Protein AF-A0A454TW84-F1 (afdb_monomer_lite)

Organism: NCBI:txid1310165

Foldseek 3Di:
DDDPDPDDDDDPDCLVVVLVQLVVVCVVPVPDDLVVSVVVCVVVVNPDDSVSSNVSCVVVVSDDDDDDPDPDPVVVVVVVVVVVVVVVVVVVVPPPPDD

Sequence (99 aa):
MSRSVYGYRFVARDALALLARIKAIAATRVHYGYRRVHVMLQRDGWKDHHKRVYRLYRAEGLSLRQKRPKRNKSARLAVMSENIRYGALSMSAGEQLAN

Structure (mmCIF, N/CA/C/O backbone):
data_AF-A0A454TW84-F1
#
_entry.id   AF-A0A454TW84-F1
#
loop_
_atom_site.group_PDB
_atom_site.id
_atom_site.type_symbol
_atom_site.label_atom_id
_atom_site.label_alt_id
_atom_site.label_comp_id
_atom_site.label_asym_id
_atom_site.label_entity_id
_atom_site.label_seq_id
_atom_site.pdbx_PDB_ins_code
_atom_site.Cartn_x
_atom_site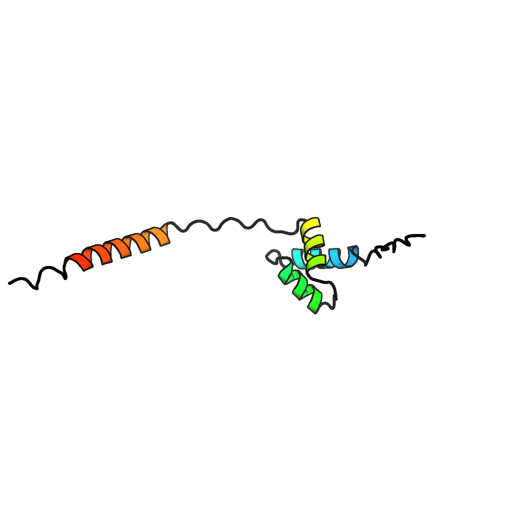.Cartn_y
_atom_site.Cartn_z
_atom_site.occupancy
_atom_site.B_iso_or_equiv
_atom_site.auth_seq_id
_atom_site.auth_comp_id
_atom_site.auth_asym_id
_atom_site.auth_atom_id
_atom_site.pdbx_PDB_model_num
ATOM 1 N N . MET A 1 1 ? 45.181 -7.779 -13.706 1.00 50.06 1 MET A N 1
ATOM 2 C CA . MET A 1 1 ? 43.858 -8.408 -13.931 1.00 50.06 1 MET A CA 1
ATOM 3 C C . MET A 1 1 ? 42.757 -7.369 -13.720 1.00 50.06 1 MET A C 1
ATOM 5 O O . MET A 1 1 ? 42.718 -6.777 -12.650 1.00 50.06 1 MET A O 1
ATOM 9 N N . SER A 1 2 ? 41.900 -7.104 -14.712 1.00 59.34 2 SER A N 1
ATOM 10 C CA . SER A 1 2 ? 40.796 -6.131 -14.593 1.00 59.34 2 SER A CA 1
ATOM 11 C C . SER A 1 2 ? 39.529 -6.806 -14.054 1.00 59.34 2 SER A C 1
ATOM 13 O O . SER A 1 2 ? 39.011 -7.742 -14.661 1.00 59.34 2 SER A O 1
ATOM 15 N N . ARG A 1 3 ? 39.034 -6.340 -12.901 1.00 62.44 3 ARG A N 1
ATOM 16 C CA . ARG A 1 3 ? 37.761 -6.756 -12.297 1.00 62.44 3 ARG A CA 1
ATOM 17 C C . ARG A 1 3 ? 36.640 -5.955 -12.955 1.00 62.44 3 ARG A C 1
ATOM 19 O O . ARG A 1 3 ? 36.332 -4.851 -12.518 1.00 62.44 3 ARG A O 1
ATOM 26 N N . SER A 1 4 ? 36.019 -6.505 -13.994 1.00 65.25 4 SER A N 1
ATOM 27 C CA . SER A 1 4 ? 34.778 -5.943 -14.533 1.00 65.25 4 SER A CA 1
ATOM 28 C C . SER A 1 4 ? 33.698 -6.023 -13.442 1.00 65.25 4 SER A C 1
ATOM 30 O O . SER A 1 4 ? 33.245 -7.113 -13.082 1.00 65.25 4 SER A O 1
ATOM 32 N N . VAL A 1 5 ? 33.309 -4.882 -12.873 1.00 67.50 5 VAL A N 1
ATOM 33 C CA . VAL A 1 5 ? 32.149 -4.789 -11.982 1.00 67.50 5 VAL A CA 1
ATOM 34 C C . VAL A 1 5 ? 30.930 -4.641 -12.880 1.00 67.50 5 VAL A C 1
ATOM 36 O O . VAL A 1 5 ? 30.734 -3.595 -13.493 1.00 67.50 5 VAL A O 1
ATOM 39 N N . TYR A 1 6 ? 30.124 -5.698 -12.985 1.00 67.81 6 TYR A N 1
ATOM 40 C CA . TYR A 1 6 ? 28.814 -5.631 -13.627 1.00 67.81 6 TYR A CA 1
ATOM 41 C C . TYR A 1 6 ? 27.984 -4.537 -12.939 1.00 67.81 6 TYR A C 1
ATOM 43 O O . TYR A 1 6 ? 27.478 -4.716 -11.830 1.00 67.81 6 TYR A O 1
ATOM 51 N N . GLY A 1 7 ? 27.886 -3.373 -13.580 1.00 64.44 7 GLY A N 1
ATOM 52 C CA . GLY A 1 7 ? 27.086 -2.253 -13.107 1.00 64.44 7 GLY A CA 1
ATOM 53 C C . GLY A 1 7 ? 25.610 -2.563 -13.305 1.00 64.44 7 GLY A C 1
ATOM 54 O O . GLY A 1 7 ? 25.089 -2.432 -14.412 1.00 64.44 7 GLY A O 1
ATOM 55 N N . TYR A 1 8 ? 24.922 -2.973 -12.240 1.00 69.25 8 TYR A N 1
ATOM 56 C CA . TYR A 1 8 ? 23.467 -3.078 -12.263 1.00 69.25 8 TYR A CA 1
ATOM 57 C C . TYR A 1 8 ? 22.863 -1.694 -12.538 1.00 69.25 8 TYR A C 1
ATOM 59 O O . TYR A 1 8 ? 22.914 -0.796 -11.697 1.00 69.25 8 TYR A O 1
ATOM 67 N N . ARG A 1 9 ? 22.282 -1.519 -13.729 1.00 59.00 9 ARG A N 1
ATOM 68 C CA . ARG A 1 9 ? 21.489 -0.338 -14.080 1.00 59.00 9 ARG A CA 1
ATOM 69 C C . ARG A 1 9 ? 20.049 -0.578 -13.645 1.00 59.00 9 ARG A C 1
ATOM 71 O O . ARG A 1 9 ? 19.348 -1.410 -14.215 1.00 59.00 9 ARG A O 1
ATOM 78 N N . PHE A 1 10 ? 19.606 0.146 -12.621 1.00 57.88 10 PHE A N 1
ATOM 79 C CA . PHE A 1 10 ? 18.208 0.128 -12.207 1.00 57.88 10 PHE A CA 1
ATOM 80 C C . PHE A 1 10 ? 17.350 0.783 -13.296 1.00 57.88 10 PHE A C 1
ATOM 82 O O . PHE A 1 10 ? 17.327 2.003 -13.427 1.00 57.88 10 PHE A O 1
ATOM 89 N N . VAL A 1 11 ? 16.641 -0.026 -14.084 1.00 65.81 11 VAL A N 1
ATOM 90 C CA . VAL A 1 11 ? 15.591 0.477 -14.975 1.00 65.81 11 VAL A CA 1
ATOM 91 C C . VAL A 1 11 ? 14.399 0.832 -14.095 1.00 65.81 11 VAL A C 1
ATOM 93 O O . VAL A 1 11 ? 13.778 -0.049 -13.491 1.00 65.81 11 VAL A O 1
ATOM 96 N N . ALA A 1 12 ? 14.104 2.125 -13.985 1.00 59.38 12 ALA A N 1
ATOM 97 C CA . ALA A 1 12 ? 12.945 2.620 -13.262 1.00 59.38 12 ALA A CA 1
ATOM 98 C C . ALA A 1 12 ? 11.669 2.164 -13.984 1.00 59.38 12 ALA A C 1
ATOM 100 O O . ALA A 1 12 ? 11.135 2.863 -14.832 1.00 59.38 12 ALA A O 1
ATOM 101 N N . ARG A 1 13 ? 11.186 0.956 -13.668 1.00 65.75 13 ARG A N 1
ATOM 102 C CA . ARG A 1 13 ? 9.839 0.517 -14.057 1.00 65.75 13 ARG A CA 1
ATOM 103 C C . ARG A 1 13 ? 8.843 1.566 -13.583 1.00 65.75 13 ARG A C 1
ATOM 105 O O . ARG A 1 13 ? 8.960 1.957 -12.420 1.00 65.75 13 ARG A O 1
ATOM 112 N N . ASP A 1 14 ? 7.856 1.914 -14.409 1.00 72.31 14 ASP A N 1
ATOM 113 C CA . ASP A 1 14 ? 6.821 2.934 -14.168 1.00 72.31 14 ASP A CA 1
ATOM 114 C C . ASP A 1 14 ? 6.208 2.840 -12.766 1.00 72.31 14 ASP A C 1
ATOM 116 O O . ASP A 1 14 ? 5.204 2.172 -12.512 1.00 72.31 14 ASP A O 1
ATOM 120 N N . ALA A 1 15 ? 6.873 3.468 -11.798 1.00 78.31 15 ALA A N 1
ATOM 121 C CA . ALA A 1 15 ? 6.503 3.369 -10.397 1.00 78.31 15 ALA A CA 1
ATOM 122 C C . ALA A 1 15 ? 5.262 4.217 -10.134 1.00 78.31 15 ALA A C 1
ATOM 124 O O . ALA A 1 15 ? 4.430 3.834 -9.320 1.00 78.31 15 ALA A O 1
ATOM 125 N N . LEU A 1 16 ? 5.115 5.318 -10.873 1.00 85.12 16 LEU A N 1
ATOM 126 C CA . LEU A 1 16 ? 4.017 6.267 -10.741 1.00 85.12 16 LEU A CA 1
ATOM 127 C C . LEU A 1 16 ? 2.668 5.640 -11.104 1.00 85.12 16 LEU A C 1
ATOM 129 O O . LEU A 1 16 ? 1.713 5.790 -10.347 1.00 85.12 16 LEU A O 1
ATOM 133 N N . ALA A 1 17 ? 2.598 4.876 -12.198 1.00 88.38 17 ALA A N 1
ATOM 134 C CA . ALA A 1 17 ? 1.359 4.228 -12.629 1.00 88.38 17 ALA A CA 1
ATOM 135 C C . ALA A 1 17 ? 0.899 3.158 -11.622 1.00 88.38 17 ALA A C 1
ATOM 137 O O . ALA A 1 17 ? -0.260 3.140 -11.198 1.00 88.38 17 ALA A O 1
ATOM 138 N N . LEU A 1 18 ? 1.834 2.322 -11.159 1.00 89.44 18 LEU A N 1
ATOM 139 C CA . LEU A 1 18 ? 1.562 1.326 -10.122 1.00 89.44 18 LEU A CA 1
ATOM 140 C C . LEU A 1 18 ? 1.118 1.988 -8.810 1.00 89.44 18 LEU A C 1
ATOM 142 O O . LEU A 1 18 ? 0.193 1.522 -8.147 1.00 89.44 18 LEU A O 1
ATOM 146 N N . LEU A 1 19 ? 1.765 3.088 -8.434 1.00 91.12 19 LEU A N 1
ATOM 147 C CA . LEU A 1 19 ? 1.480 3.820 -7.205 1.00 91.12 19 LEU A CA 1
ATOM 148 C C . LEU A 1 19 ? 0.116 4.509 -7.245 1.00 91.12 19 LEU A C 1
ATOM 150 O O . LEU A 1 19 ? -0.634 4.419 -6.273 1.00 91.12 19 LEU A O 1
ATOM 154 N N . ALA A 1 20 ? -0.246 5.115 -8.377 1.00 92.00 20 ALA A N 1
ATOM 155 C CA . ALA A 1 20 ? -1.578 5.664 -8.607 1.00 92.00 20 ALA A CA 1
ATOM 156 C C . ALA A 1 20 ? -2.654 4.577 -8.463 1.00 92.00 20 ALA A C 1
ATOM 158 O O . ALA A 1 20 ? -3.651 4.779 -7.765 1.00 92.00 20 ALA A O 1
ATOM 159 N N . ARG A 1 21 ? -2.421 3.382 -9.027 1.00 93.19 21 ARG A N 1
ATOM 160 C CA . ARG A 1 21 ? -3.358 2.258 -8.889 1.00 93.19 21 ARG A CA 1
ATOM 161 C C . ARG A 1 21 ? -3.460 1.754 -7.449 1.00 93.19 21 ARG A C 1
ATOM 163 O O . ARG A 1 21 ? -4.564 1.501 -6.970 1.00 93.19 21 ARG A O 1
ATOM 170 N N . ILE A 1 22 ? -2.335 1.650 -6.740 1.00 92.12 22 ILE A N 1
ATOM 171 C CA . ILE A 1 22 ? -2.306 1.289 -5.314 1.00 92.12 22 ILE A CA 1
ATOM 172 C C . ILE A 1 22 ? -3.129 2.288 -4.490 1.00 92.12 22 ILE A C 1
ATOM 174 O O . ILE A 1 22 ? -3.949 1.862 -3.675 1.00 92.12 22 ILE A O 1
ATOM 178 N N . LYS A 1 23 ? -2.947 3.595 -4.720 1.00 91.69 23 LYS A N 1
ATOM 179 C CA . LYS A 1 23 ? -3.707 4.655 -4.040 1.00 91.69 23 LYS A CA 1
ATOM 180 C C . LYS A 1 23 ? -5.199 4.561 -4.335 1.00 91.69 23 LYS A C 1
ATOM 182 O O . LYS A 1 23 ? -5.990 4.632 -3.401 1.00 91.69 23 LYS A O 1
ATOM 187 N N . ALA A 1 24 ? -5.577 4.323 -5.590 1.00 93.06 24 ALA A N 1
ATOM 188 C CA . ALA A 1 24 ? -6.975 4.140 -5.971 1.00 93.06 24 ALA A CA 1
ATOM 189 C C . ALA A 1 24 ? -7.621 2.964 -5.216 1.00 93.06 24 ALA A C 1
ATOM 191 O O . ALA A 1 24 ? -8.667 3.129 -4.593 1.00 93.06 24 ALA A O 1
ATOM 192 N N . ILE A 1 25 ? -6.964 1.797 -5.181 1.00 92.56 25 ILE A N 1
ATOM 193 C CA . ILE A 1 25 ? -7.473 0.617 -4.460 1.00 92.56 25 ILE A CA 1
ATOM 194 C C . ILE A 1 25 ? -7.567 0.890 -2.951 1.00 92.56 25 ILE A C 1
ATOM 196 O O . ILE A 1 25 ? -8.556 0.513 -2.318 1.00 92.56 25 ILE A O 1
ATOM 200 N N . ALA A 1 26 ? -6.548 1.531 -2.372 1.00 90.19 26 ALA A N 1
ATOM 201 C CA . ALA A 1 26 ? -6.518 1.858 -0.948 1.00 90.19 26 ALA A CA 1
ATOM 202 C C . ALA A 1 26 ? -7.607 2.872 -0.561 1.00 90.19 26 ALA A C 1
ATOM 204 O O . ALA A 1 26 ? -8.208 2.731 0.503 1.00 90.19 26 ALA A O 1
ATOM 205 N N . ALA A 1 27 ? -7.907 3.838 -1.435 1.00 89.06 27 ALA A N 1
ATOM 206 C CA . ALA A 1 27 ? -8.977 4.810 -1.237 1.00 89.06 27 ALA A CA 1
ATOM 207 C C . ALA A 1 27 ? -10.365 4.152 -1.284 1.00 89.06 27 ALA A C 1
ATOM 209 O O . ALA A 1 27 ? -11.189 4.391 -0.406 1.00 89.06 27 ALA A O 1
ATOM 210 N N . THR A 1 28 ? -10.618 3.266 -2.255 1.00 90.81 28 THR A N 1
ATOM 211 C CA . THR A 1 28 ? -11.905 2.554 -2.351 1.00 90.81 28 THR A CA 1
ATOM 212 C C . THR A 1 28 ? -12.098 1.546 -1.214 1.00 90.81 28 THR A C 1
ATOM 214 O O . THR A 1 28 ? -13.222 1.303 -0.779 1.00 90.81 28 THR A O 1
ATOM 217 N N . ARG A 1 29 ? -11.021 0.904 -0.740 1.00 85.00 29 ARG A N 1
ATOM 218 C CA . ARG A 1 29 ? -11.088 -0.206 0.225 1.00 85.00 29 ARG A CA 1
ATOM 219 C C . ARG A 1 29 ? -10.143 0.014 1.399 1.00 85.00 29 ARG A C 1
ATOM 221 O O . ARG A 1 29 ? -9.183 -0.729 1.585 1.00 85.00 29 ARG A O 1
ATOM 228 N N . VAL A 1 30 ? -10.487 0.986 2.237 1.00 78.94 30 VAL A N 1
ATOM 229 C CA . VAL A 1 30 ? -9.685 1.472 3.374 1.00 78.94 30 VAL A CA 1
ATOM 230 C C . VAL A 1 30 ? -9.106 0.349 4.255 1.00 78.94 30 VAL A C 1
ATOM 232 O O . VAL A 1 30 ? -7.937 0.388 4.619 1.00 78.94 30 VAL A O 1
ATOM 235 N N . HIS A 1 31 ? -9.860 -0.717 4.547 1.00 83.56 31 HIS A N 1
ATOM 236 C CA . HIS A 1 31 ? -9.396 -1.825 5.403 1.00 83.56 31 HIS A CA 1
ATOM 237 C C . HIS A 1 31 ? -8.401 -2.802 4.749 1.00 83.56 31 HIS A C 1
ATOM 239 O O . HIS A 1 31 ? -8.004 -3.796 5.370 1.00 83.56 31 HIS A O 1
ATOM 245 N N . TYR A 1 32 ? -8.041 -2.618 3.481 1.00 88.38 32 TYR A N 1
ATOM 246 C CA . TYR A 1 32 ? -7.181 -3.558 2.771 1.00 88.38 32 TYR A CA 1
ATOM 247 C C . TYR A 1 32 ? -5.710 -3.244 3.036 1.00 88.38 32 TYR A C 1
ATOM 249 O O . TYR A 1 32 ? -5.234 -2.161 2.739 1.00 88.38 32 TYR A O 1
ATOM 257 N N . GLY A 1 33 ? -4.964 -4.232 3.536 1.00 89.00 33 GLY A N 1
ATOM 258 C CA . GLY A 1 33 ? -3.503 -4.161 3.581 1.00 89.00 33 GLY A CA 1
ATOM 259 C C . GLY A 1 33 ? -2.855 -4.529 2.242 1.00 89.00 33 GLY A C 1
ATOM 260 O O . GLY A 1 33 ? -3.497 -5.106 1.359 1.00 89.00 33 GLY A O 1
ATOM 261 N N . TYR A 1 34 ? -1.542 -4.296 2.131 1.00 91.31 34 TYR A N 1
ATOM 262 C CA . TYR A 1 34 ? -0.758 -4.516 0.905 1.00 91.31 34 TYR A CA 1
ATOM 263 C C . TYR A 1 34 ? -0.942 -5.906 0.264 1.00 91.31 34 TYR A C 1
ATOM 265 O O . TYR A 1 34 ? -0.900 -6.025 -0.956 1.00 91.31 34 TYR A O 1
ATOM 273 N N . ARG A 1 35 ? -1.183 -6.963 1.059 1.00 92.06 35 ARG A N 1
ATOM 274 C CA . ARG A 1 35 ? -1.445 -8.321 0.544 1.00 92.06 35 ARG A CA 1
ATOM 275 C C . ARG A 1 35 ? -2.728 -8.384 -0.286 1.00 92.06 35 ARG A C 1
ATOM 277 O O . ARG A 1 35 ? -2.731 -8.985 -1.353 1.00 92.06 35 ARG A O 1
ATOM 284 N N . ARG A 1 36 ? -3.807 -7.742 0.179 1.00 93.25 36 ARG A N 1
ATOM 285 C CA . ARG A 1 36 ? -5.077 -7.692 -0.562 1.00 93.25 36 ARG A CA 1
ATOM 286 C C . ARG A 1 36 ? -4.994 -6.740 -1.750 1.00 93.25 36 ARG A C 1
ATOM 288 O O . ARG A 1 36 ? -5.538 -7.057 -2.801 1.00 93.25 36 ARG A O 1
ATOM 295 N N . VAL A 1 37 ? -4.265 -5.631 -1.609 1.00 93.06 37 VAL A N 1
ATOM 296 C CA . VAL A 1 37 ? -3.973 -4.723 -2.732 1.00 93.06 37 VAL A CA 1
ATOM 297 C C . VAL A 1 37 ? -3.203 -5.451 -3.835 1.00 93.06 37 VAL A C 1
ATOM 299 O O . VAL A 1 37 ? -3.578 -5.346 -4.994 1.00 93.06 37 VAL A O 1
ATOM 302 N N . HIS A 1 38 ? -2.199 -6.263 -3.492 1.00 93.88 38 HIS A N 1
ATOM 303 C CA . HIS A 1 38 ? -1.467 -7.082 -4.462 1.00 93.88 38 HIS A CA 1
ATOM 304 C C . HIS A 1 38 ? -2.384 -8.048 -5.227 1.00 93.88 38 HIS A C 1
ATOM 306 O O . HIS A 1 38 ? -2.271 -8.151 -6.440 1.00 93.88 38 HIS A O 1
ATOM 312 N N . VAL A 1 39 ? -3.329 -8.716 -4.557 1.00 93.56 39 VAL A N 1
ATOM 313 C CA . VAL A 1 39 ? -4.298 -9.594 -5.244 1.00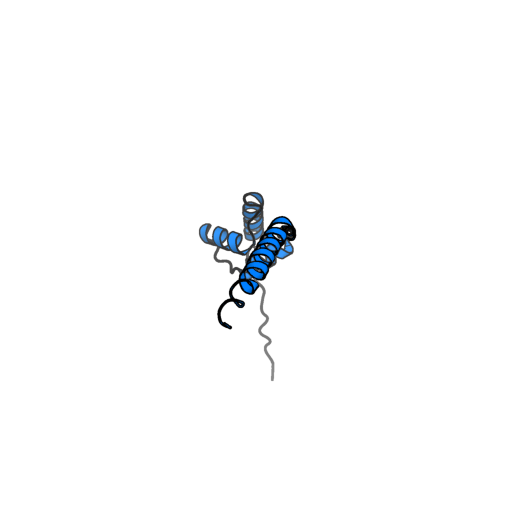 93.56 39 VAL A CA 1
ATOM 314 C C . VAL A 1 39 ? -5.193 -8.807 -6.208 1.00 93.56 39 VAL A C 1
ATOM 316 O O . VAL A 1 39 ? -5.487 -9.295 -7.294 1.00 93.56 39 VAL A O 1
ATOM 319 N N . MET A 1 40 ? -5.612 -7.593 -5.843 1.00 94.00 40 MET A N 1
ATOM 320 C CA . MET A 1 40 ? -6.394 -6.730 -6.741 1.00 94.00 40 MET A CA 1
ATOM 321 C C . MET A 1 40 ? -5.567 -6.281 -7.949 1.00 94.00 40 MET A C 1
ATOM 323 O O . MET A 1 40 ? -6.039 -6.376 -9.073 1.00 94.00 40 MET A O 1
ATOM 327 N N . LEU A 1 41 ? -4.305 -5.909 -7.732 1.00 93.19 41 LEU A N 1
ATOM 328 C CA . LEU A 1 41 ? -3.373 -5.581 -8.811 1.00 93.19 41 LEU A CA 1
ATOM 329 C C . LEU A 1 41 ? -3.160 -6.756 -9.776 1.00 93.19 41 LEU A C 1
ATOM 331 O O . LEU A 1 41 ? -3.120 -6.548 -10.982 1.00 93.19 41 LEU A O 1
ATOM 335 N N . GLN A 1 42 ? -3.082 -7.990 -9.272 1.00 93.25 42 GLN A N 1
ATOM 336 C CA . GLN A 1 42 ? -2.975 -9.184 -10.121 1.00 93.25 42 GLN A CA 1
ATOM 337 C C . GLN A 1 42 ? -4.226 -9.394 -10.987 1.00 93.25 42 GLN A C 1
ATOM 339 O O . GLN A 1 42 ? -4.107 -9.769 -12.148 1.00 93.25 42 GLN A O 1
ATOM 344 N N . ARG A 1 43 ? -5.424 -9.104 -10.457 1.00 92.19 43 ARG A N 1
ATOM 345 C CA . ARG A 1 43 ? -6.679 -9.153 -11.234 1.00 92.19 43 ARG A CA 1
ATOM 346 C C . ARG A 1 43 ? -6.729 -8.087 -12.325 1.00 92.19 43 ARG A C 1
ATOM 348 O O . ARG A 1 43 ? -7.243 -8.347 -13.401 1.00 92.19 43 ARG A O 1
ATOM 355 N N . ASP A 1 44 ? -6.149 -6.926 -12.047 1.00 90.12 44 ASP A N 1
ATOM 356 C CA . ASP A 1 44 ? -5.980 -5.835 -13.006 1.00 90.12 44 ASP A CA 1
ATOM 357 C C . ASP A 1 44 ? -4.852 -6.104 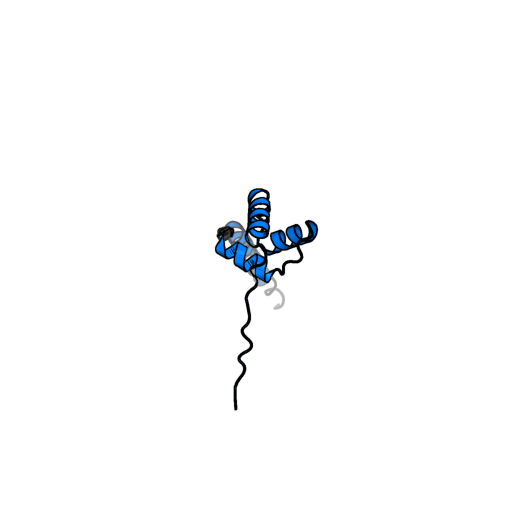-14.032 1.00 90.12 44 ASP A C 1
ATOM 359 O O . ASP A 1 44 ? -4.577 -5.254 -14.875 1.00 90.12 44 ASP A O 1
ATOM 363 N N . GLY A 1 45 ? -4.168 -7.255 -13.959 1.00 91.31 45 GLY A N 1
ATOM 364 C CA . GLY A 1 45 ? -3.119 -7.661 -14.903 1.00 91.31 45 GLY A CA 1
ATOM 365 C C . GLY A 1 45 ? -1.704 -7.176 -14.564 1.00 91.31 45 GLY A C 1
ATOM 366 O O . GLY A 1 45 ? -0.776 -7.373 -15.354 1.00 91.31 45 GLY A O 1
ATOM 367 N N . TRP A 1 46 ? -1.490 -6.571 -13.393 1.00 90.38 46 TRP A N 1
ATOM 368 C CA . TRP A 1 46 ? -0.162 -6.116 -12.980 1.00 90.38 46 TRP A CA 1
ATOM 369 C C . TRP A 1 46 ? 0.713 -7.296 -12.551 1.00 90.38 46 TRP A C 1
ATOM 371 O O . TRP A 1 46 ? 0.414 -7.995 -11.586 1.00 90.38 46 TRP A O 1
ATOM 381 N N . LYS A 1 47 ? 1.864 -7.463 -13.213 1.00 86.56 47 LYS A N 1
ATOM 382 C CA . LYS A 1 47 ? 2.834 -8.549 -12.960 1.00 86.56 47 LYS A CA 1
ATOM 383 C C . LYS A 1 47 ? 3.823 -8.250 -11.823 1.00 86.56 47 LYS A C 1
ATOM 385 O O . LYS A 1 47 ? 4.851 -8.914 -11.689 1.00 86.56 47 LYS A O 1
ATOM 390 N N . ASP A 1 48 ? 3.563 -7.223 -11.021 1.00 88.31 48 ASP A N 1
ATOM 391 C CA . ASP A 1 48 ? 4.492 -6.785 -9.987 1.00 88.31 48 ASP A CA 1
ATOM 392 C C . ASP A 1 48 ? 4.480 -7.675 -8.749 1.00 88.31 48 ASP A C 1
ATOM 394 O O . ASP A 1 48 ? 3.438 -8.038 -8.208 1.00 88.31 48 ASP A O 1
ATOM 398 N N . HIS A 1 49 ? 5.680 -7.985 -8.259 1.00 90.00 49 HIS A N 1
ATOM 399 C CA . HIS A 1 49 ? 5.858 -8.842 -7.098 1.00 90.00 49 HIS A CA 1
ATOM 400 C C . HIS A 1 49 ? 5.349 -8.169 -5.814 1.00 90.00 49 HIS A C 1
ATOM 402 O O . HIS A 1 49 ? 5.576 -6.976 -5.581 1.00 90.00 49 HIS A O 1
ATOM 408 N N . HIS A 1 50 ? 4.774 -8.959 -4.903 1.00 91.06 50 HIS A N 1
ATOM 409 C CA . HIS A 1 50 ? 4.242 -8.481 -3.621 1.00 91.06 50 HIS A CA 1
ATOM 410 C C . HIS A 1 50 ? 5.254 -7.670 -2.785 1.00 91.06 50 HIS A C 1
ATOM 412 O O . HIS A 1 50 ? 4.862 -6.738 -2.085 1.00 91.06 50 HIS A O 1
ATOM 418 N N . LYS A 1 51 ? 6.562 -7.963 -2.887 1.00 92.06 51 LYS A N 1
ATOM 419 C CA . LYS A 1 51 ? 7.629 -7.163 -2.242 1.00 92.06 51 LYS A CA 1
ATOM 420 C C . LYS A 1 51 ? 7.699 -5.732 -2.785 1.00 92.06 51 LYS A C 1
ATOM 422 O O . LYS A 1 51 ? 7.893 -4.807 -2.002 1.00 92.06 51 LYS A O 1
ATOM 427 N N . ARG A 1 52 ? 7.538 -5.528 -4.099 1.00 91.00 52 ARG A N 1
ATOM 428 C CA . ARG A 1 52 ? 7.556 -4.186 -4.711 1.00 91.00 52 ARG A CA 1
ATOM 429 C C . ARG A 1 52 ? 6.340 -3.383 -4.253 1.00 91.00 52 ARG A C 1
ATOM 431 O O . ARG A 1 52 ? 6.502 -2.259 -3.790 1.00 91.00 52 ARG A O 1
ATOM 438 N N . VAL A 1 53 ? 5.160 -4.007 -4.280 1.00 91.75 53 VAL A N 1
ATOM 439 C CA . VAL A 1 53 ? 3.912 -3.416 -3.770 1.00 91.75 53 VAL A CA 1
ATOM 440 C C . VAL A 1 53 ? 4.050 -3.048 -2.294 1.00 91.75 53 VAL A C 1
ATOM 442 O O . VAL A 1 53 ? 3.708 -1.935 -1.920 1.00 91.75 53 VAL A O 1
ATOM 445 N N . TYR A 1 54 ? 4.619 -3.927 -1.462 1.00 92.25 54 TYR A N 1
ATOM 446 C CA . TYR A 1 54 ? 4.867 -3.638 -0.046 1.00 92.25 54 TYR A CA 1
ATOM 447 C C . TYR A 1 54 ? 5.753 -2.401 0.160 1.00 92.25 54 TYR A C 1
ATOM 449 O O . TYR A 1 54 ? 5.423 -1.555 0.990 1.00 92.25 54 TYR A O 1
ATOM 457 N N . ARG A 1 55 ? 6.853 -2.270 -0.596 1.00 91.50 55 ARG A N 1
ATOM 458 C CA . ARG A 1 55 ? 7.767 -1.120 -0.476 1.00 91.50 55 ARG A CA 1
ATOM 459 C C . ARG A 1 55 ? 7.066 0.192 -0.820 1.00 91.50 55 ARG A C 1
ATOM 461 O O . ARG A 1 55 ? 7.152 1.127 -0.034 1.00 91.50 55 ARG A O 1
ATOM 468 N N . LEU A 1 56 ? 6.332 0.232 -1.933 1.00 91.38 56 LEU A N 1
ATOM 469 C CA . LEU A 1 56 ? 5.569 1.419 -2.337 1.00 91.38 56 LEU A CA 1
ATOM 470 C C . LEU A 1 56 ? 4.443 1.727 -1.344 1.00 91.38 56 LEU A C 1
ATOM 472 O O . LEU A 1 56 ? 4.281 2.863 -0.923 1.00 91.38 56 LEU A O 1
ATOM 476 N N . TYR A 1 57 ? 3.722 0.704 -0.887 1.00 91.50 57 TYR A N 1
ATOM 477 C CA . TYR A 1 57 ? 2.643 0.847 0.088 1.00 91.50 57 TYR A CA 1
ATOM 478 C C . TYR A 1 57 ? 3.130 1.420 1.428 1.00 91.50 57 TYR A C 1
ATOM 480 O O . TYR A 1 57 ? 2.446 2.232 2.050 1.00 91.50 57 TYR A O 1
ATOM 488 N N . ARG A 1 58 ? 4.317 0.996 1.885 1.00 89.69 58 ARG A N 1
ATOM 489 C CA . ARG A 1 58 ? 4.956 1.527 3.097 1.00 89.69 58 ARG A CA 1
ATOM 490 C C . ARG A 1 58 ? 5.500 2.937 2.898 1.00 89.69 58 ARG A C 1
ATOM 492 O O . ARG A 1 58 ? 5.344 3.735 3.814 1.00 89.69 58 ARG A O 1
ATOM 499 N N . ALA A 1 59 ? 6.113 3.223 1.750 1.00 89.56 59 ALA A N 1
ATOM 500 C CA . ALA A 1 59 ? 6.621 4.556 1.424 1.00 89.56 59 ALA A CA 1
ATOM 501 C C . ALA A 1 59 ? 5.491 5.598 1.377 1.00 89.56 59 ALA A C 1
ATOM 503 O O . ALA A 1 59 ? 5.652 6.695 1.891 1.00 89.56 59 ALA A O 1
ATOM 504 N N . GLU A 1 60 ? 4.322 5.214 0.860 1.00 88.88 60 GLU A N 1
ATOM 505 C CA . GLU A 1 60 ? 3.130 6.070 0.780 1.00 88.88 60 GLU A CA 1
ATOM 506 C C . GLU A 1 60 ? 2.319 6.147 2.084 1.00 88.88 60 GLU A C 1
ATOM 508 O O . GLU A 1 60 ? 1.261 6.769 2.120 1.00 88.88 60 GLU A O 1
ATOM 513 N N . GLY A 1 61 ? 2.756 5.486 3.161 1.00 87.12 61 GLY A N 1
ATOM 514 C CA . GLY A 1 61 ? 2.078 5.573 4.459 1.00 87.12 61 GLY A CA 1
ATOM 515 C C . GLY A 1 61 ? 0.660 4.986 4.490 1.00 87.12 61 GLY A C 1
ATOM 516 O O . GLY A 1 61 ? -0.084 5.236 5.432 1.00 87.12 61 GLY A O 1
ATOM 517 N N . LEU A 1 62 ? 0.284 4.146 3.521 1.00 84.56 62 LEU A N 1
ATOM 518 C CA . LEU A 1 62 ? -1.082 3.615 3.365 1.00 84.56 62 LEU A CA 1
ATOM 519 C C . LEU A 1 62 ? -1.482 2.586 4.438 1.00 84.56 62 LEU A C 1
ATOM 521 O O . LEU A 1 62 ? -2.561 1.993 4.391 1.00 84.56 62 LEU A O 1
ATOM 525 N N . SER A 1 63 ? -0.604 2.302 5.398 1.00 80.38 63 SER A N 1
ATOM 526 C CA . SER A 1 63 ? -0.881 1.350 6.466 1.00 80.38 63 SER A CA 1
ATOM 527 C C . SER A 1 63 ? -1.773 1.987 7.522 1.00 80.38 63 SER A C 1
ATOM 529 O O . SER A 1 63 ? -1.326 2.839 8.284 1.00 80.38 63 SER A O 1
ATOM 531 N N . LEU A 1 64 ? -3.003 1.490 7.653 1.00 73.81 64 LEU A N 1
ATOM 532 C CA . LEU A 1 64 ? -3.845 1.849 8.788 1.00 73.81 64 LEU A CA 1
ATOM 533 C C . LEU A 1 64 ? -3.188 1.416 10.102 1.00 73.81 64 LEU A C 1
ATOM 535 O O . LEU A 1 64 ? -2.764 0.265 10.258 1.00 73.81 64 LEU A O 1
ATOM 539 N N . ARG A 1 65 ? -3.157 2.322 11.081 1.00 74.25 65 ARG A N 1
ATOM 540 C CA . ARG A 1 65 ? -2.804 1.978 12.458 1.00 74.25 65 ARG A CA 1
ATOM 541 C C . ARG A 1 65 ? -3.952 1.180 13.070 1.00 74.25 65 ARG A C 1
ATOM 543 O O . ARG A 1 65 ? -4.972 1.743 13.456 1.00 74.25 65 ARG A O 1
ATOM 550 N N . GLN A 1 66 ? -3.779 -0.134 13.171 1.00 65.75 66 GLN A N 1
ATOM 551 C CA . GLN A 1 66 ? -4.742 -0.994 13.855 1.00 65.75 66 GLN A CA 1
ATOM 552 C C . GLN A 1 66 ? -4.810 -0.602 15.336 1.00 65.75 66 GLN A C 1
ATOM 554 O O . GLN A 1 66 ? -3.795 -0.592 16.041 1.00 65.75 66 GLN A O 1
ATOM 559 N N . LYS A 1 67 ? -6.007 -0.254 15.819 1.00 68.56 67 LYS A N 1
ATOM 560 C CA . LYS A 1 67 ? -6.236 -0.033 17.250 1.00 68.56 67 LYS A CA 1
ATOM 561 C C . LYS A 1 67 ? -6.108 -1.388 17.944 1.00 68.56 67 LYS A C 1
ATOM 563 O O . LYS A 1 67 ? -6.701 -2.364 17.491 1.00 68.56 67 LYS A O 1
ATOM 568 N N . ARG A 1 68 ? -5.331 -1.463 19.032 1.00 69.12 68 ARG A N 1
ATOM 569 C CA . ARG A 1 68 ? -5.243 -2.695 19.832 1.00 69.12 68 ARG A CA 1
ATOM 570 C C . ARG A 1 68 ? -6.666 -3.121 20.228 1.00 69.1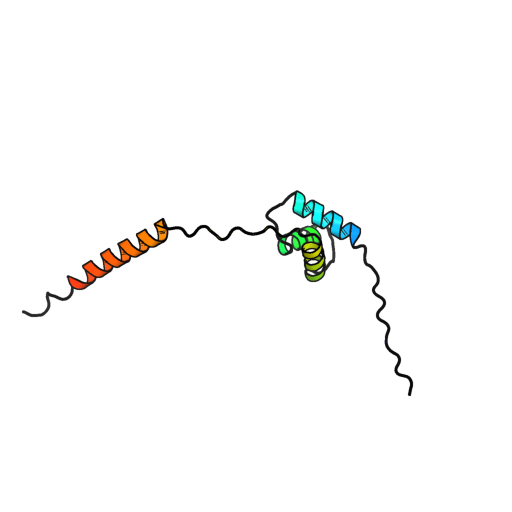2 68 ARG A C 1
ATOM 572 O O . ARG A 1 68 ? -7.410 -2.256 20.705 1.00 69.12 68 ARG A O 1
ATOM 579 N N . PRO A 1 69 ? -7.057 -4.394 20.025 1.00 72.19 69 PRO A N 1
ATOM 580 C CA . PRO A 1 69 ? -8.387 -4.856 20.394 1.00 72.19 69 PRO A CA 1
ATOM 581 C C . PRO A 1 69 ? -8.660 -4.523 21.864 1.00 72.19 69 PRO A C 1
ATOM 583 O O . PRO A 1 69 ? -7.813 -4.737 22.736 1.00 72.19 69 PRO A O 1
ATOM 586 N N . LYS A 1 70 ? -9.828 -3.928 22.136 1.00 72.38 70 LYS A N 1
ATOM 587 C CA . LYS A 1 70 ? -10.231 -3.552 23.495 1.00 72.38 70 LYS A CA 1
ATOM 588 C C . LYS A 1 70 ? -10.385 -4.844 24.294 1.00 72.38 70 LYS A C 1
ATOM 590 O O . LYS A 1 70 ? -11.223 -5.676 23.965 1.00 72.38 70 LYS A O 1
ATOM 595 N N . ARG A 1 71 ? -9.560 -5.019 25.329 1.00 72.75 71 ARG A N 1
ATOM 596 C CA . ARG A 1 71 ? -9.610 -6.177 26.230 1.00 72.75 71 ARG A CA 1
ATOM 597 C C . ARG A 1 71 ? -11.038 -6.340 26.763 1.00 72.75 71 ARG A C 1
ATOM 599 O O . ARG A 1 71 ? -11.520 -5.462 27.482 1.00 72.75 71 ARG A O 1
ATOM 606 N N . ASN A 1 72 ? -11.716 -7.429 26.403 1.00 75.69 72 ASN A N 1
ATOM 607 C CA . ASN A 1 72 ? -13.090 -7.660 26.834 1.00 75.69 72 ASN A CA 1
ATOM 608 C C . ASN A 1 72 ? -13.108 -8.109 28.308 1.00 75.69 72 ASN A C 1
ATOM 610 O O . ASN A 1 72 ? -12.794 -9.257 28.618 1.00 75.69 72 ASN A O 1
ATOM 614 N N . LYS A 1 73 ? -13.432 -7.188 29.229 1.00 68.44 73 LYS A N 1
ATOM 615 C CA . LYS A 1 73 ? -13.507 -7.473 30.676 1.00 68.44 73 LYS A CA 1
ATOM 616 C C . LYS A 1 73 ? -14.589 -8.513 31.007 1.00 68.44 73 LYS A C 1
ATOM 618 O O . LYS A 1 73 ? -14.372 -9.316 31.907 1.00 68.44 73 LYS A O 1
ATOM 623 N N . SER A 1 74 ? -15.697 -8.532 30.260 1.00 68.50 74 SER A N 1
ATOM 624 C CA . SER A 1 74 ? -16.818 -9.458 30.495 1.00 68.50 74 SER A CA 1
ATOM 625 C C . SER A 1 74 ? -16.427 -10.922 30.258 1.00 68.50 74 SER A C 1
ATOM 627 O O . SER A 1 74 ? -16.695 -11.766 31.104 1.00 68.50 74 SER A O 1
ATOM 629 N N . ALA A 1 75 ? -15.672 -11.203 29.190 1.00 66.31 75 ALA A N 1
ATOM 630 C CA . ALA A 1 75 ? -15.182 -12.548 28.876 1.00 66.31 75 ALA A CA 1
ATOM 631 C C . ALA A 1 75 ? -14.260 -13.117 29.970 1.00 66.31 75 ALA A C 1
ATOM 633 O O . ALA A 1 75 ? -14.285 -14.308 30.248 1.00 66.31 75 ALA A O 1
ATOM 634 N N . ARG A 1 76 ? -13.472 -12.265 30.642 1.00 66.31 76 ARG A N 1
ATOM 635 C CA . ARG A 1 76 ? -12.625 -12.689 31.768 1.00 66.31 76 ARG A CA 1
ATOM 636 C C . ARG A 1 76 ? -13.442 -13.024 33.018 1.00 66.31 76 ARG A C 1
ATOM 638 O O . ARG A 1 76 ? -13.093 -13.966 33.718 1.00 66.31 76 ARG A O 1
ATOM 645 N N . LEU A 1 77 ? -14.483 -12.244 33.312 1.00 68.94 77 LEU A N 1
ATOM 646 C CA . LEU A 1 77 ? -15.352 -12.492 34.465 1.00 68.94 77 LEU A CA 1
ATOM 647 C C . LEU A 1 77 ? -16.211 -13.747 34.261 1.00 68.94 77 LEU A C 1
ATOM 649 O O . LEU A 1 77 ? -16.390 -14.498 35.212 1.00 68.94 77 LEU A O 1
ATOM 653 N N . ALA A 1 78 ? -16.652 -14.020 33.029 1.00 67.12 78 ALA A N 1
ATOM 654 C CA . ALA A 1 78 ? -17.358 -15.254 32.681 1.00 67.12 78 ALA A CA 1
ATOM 655 C C . ALA A 1 78 ? -16.497 -16.500 32.964 1.00 67.12 78 ALA A C 1
ATOM 657 O O . ALA A 1 78 ? -16.910 -17.354 33.745 1.00 67.12 78 ALA A O 1
ATOM 658 N N . VAL A 1 79 ? -15.255 -16.524 32.463 1.00 68.25 79 VAL A N 1
ATOM 659 C CA . VAL A 1 79 ? -14.290 -17.614 32.717 1.00 68.25 79 VAL A CA 1
ATOM 660 C C . VAL A 1 79 ? -13.958 -17.744 34.209 1.00 68.25 79 VAL A C 1
ATOM 662 O O . VAL A 1 79 ? -13.854 -18.850 34.727 1.00 68.25 79 VAL A O 1
ATOM 665 N N . MET A 1 80 ? -13.836 -16.625 34.934 1.00 63.72 80 MET A N 1
ATOM 666 C CA . MET A 1 80 ? -13.601 -16.650 36.384 1.00 63.72 80 MET A CA 1
ATOM 667 C C . MET A 1 80 ? -14.794 -17.253 37.143 1.00 63.72 80 MET A C 1
ATOM 669 O O . MET A 1 80 ? -14.601 -18.052 38.052 1.00 63.72 80 MET A O 1
ATOM 673 N N . SER A 1 81 ? -16.025 -16.902 36.754 1.00 61.94 81 SER A N 1
ATOM 674 C CA . SER A 1 81 ? -17.249 -17.428 37.370 1.00 61.94 81 SER A CA 1
ATOM 675 C C . SER A 1 81 ? -17.465 -18.916 37.086 1.00 61.94 81 SER A C 1
ATOM 677 O O . SER A 1 81 ? -18.008 -19.628 37.923 1.00 61.94 81 SER A O 1
ATOM 679 N N . GLU A 1 82 ? -17.040 -19.406 35.920 1.00 59.97 82 GLU A N 1
ATOM 680 C CA . GLU A 1 82 ? -17.017 -20.837 35.604 1.00 59.97 82 GLU A CA 1
ATOM 681 C C . GLU A 1 82 ? -15.970 -21.560 36.437 1.00 59.97 82 GLU A C 1
ATOM 683 O O . GLU A 1 82 ? -16.314 -22.525 37.107 1.00 59.97 82 GLU A O 1
ATOM 688 N N . ASN A 1 83 ? -14.739 -21.055 36.503 1.00 63.69 83 ASN A N 1
ATOM 689 C CA . ASN A 1 83 ? -13.685 -21.684 37.299 1.00 63.69 83 ASN A CA 1
ATOM 690 C C . ASN A 1 83 ? -14.028 -21.755 38.796 1.00 63.69 83 ASN A C 1
ATOM 692 O O . ASN A 1 83 ? -13.716 -22.753 39.440 1.00 63.69 83 ASN A O 1
ATOM 696 N N . ILE A 1 84 ? -14.706 -20.741 39.347 1.00 63.69 84 ILE A N 1
ATOM 697 C CA . ILE A 1 84 ? -15.189 -20.772 40.737 1.00 63.69 84 ILE A CA 1
ATOM 698 C C . ILE A 1 84 ? -16.344 -21.773 40.906 1.00 63.69 84 ILE A C 1
ATOM 700 O O . ILE A 1 84 ? -16.363 -22.511 41.888 1.00 63.69 84 ILE A O 1
ATOM 704 N N . ARG A 1 85 ? -17.272 -21.860 39.942 1.00 58.22 85 ARG A N 1
ATOM 705 C CA . ARG A 1 85 ? -18.361 -22.855 39.962 1.00 58.22 85 ARG A CA 1
ATOM 706 C C . ARG A 1 85 ? -17.829 -24.288 39.881 1.00 58.22 85 ARG A C 1
ATOM 708 O O . ARG A 1 85 ? -18.207 -25.115 40.703 1.00 58.22 85 ARG A O 1
ATOM 715 N N . TYR A 1 86 ? -16.919 -24.572 38.951 1.00 61.19 86 TYR A N 1
ATOM 716 C CA . TYR A 1 86 ? -16.311 -25.896 38.792 1.00 61.19 86 TYR A CA 1
ATOM 717 C C . TYR A 1 86 ? -15.372 -26.261 39.956 1.00 61.19 86 TYR A C 1
ATOM 719 O O . TYR A 1 86 ? -15.319 -27.428 40.332 1.00 61.19 86 TYR A O 1
ATOM 727 N N . GLY A 1 87 ? -14.689 -25.284 40.568 1.00 59.72 87 GLY A N 1
ATOM 728 C CA . GLY A 1 87 ? -13.841 -25.497 41.748 1.00 59.72 87 GLY A CA 1
ATOM 729 C C . GLY A 1 87 ? -14.611 -25.785 43.043 1.00 59.72 87 GLY A C 1
ATOM 730 O O . GLY A 1 87 ? -14.114 -26.515 43.892 1.00 59.72 87 GLY A O 1
ATOM 731 N N . ALA A 1 88 ? -15.835 -25.267 43.193 1.00 59.91 88 ALA A N 1
ATOM 732 C CA . ALA A 1 88 ? -16.715 -25.609 44.315 1.00 59.91 88 ALA A CA 1
ATOM 733 C C . ALA A 1 88 ? -17.392 -26.984 44.132 1.00 59.91 88 ALA A C 1
ATOM 735 O O . ALA A 1 88 ? -17.618 -27.705 45.101 1.00 59.91 88 ALA A O 1
ATOM 736 N N . LEU A 1 89 ? -17.680 -27.372 42.884 1.00 58.09 89 LEU A N 1
ATOM 737 C CA . LEU A 1 89 ? -18.289 -28.664 42.539 1.00 58.09 89 LEU A CA 1
ATOM 738 C C . LEU A 1 89 ? -17.321 -29.851 42.682 1.00 58.09 89 LEU A C 1
ATOM 740 O O . LEU A 1 89 ? -17.764 -30.958 42.977 1.00 58.09 89 LEU A O 1
ATOM 744 N N . SER A 1 90 ? -16.009 -29.646 42.519 1.00 54.88 90 SER A N 1
ATOM 745 C CA . SER A 1 90 ? -15.012 -30.720 42.638 1.00 54.88 90 SER A CA 1
ATOM 746 C C . SER A 1 90 ? -14.689 -31.132 44.082 1.00 54.88 90 SER A C 1
ATOM 748 O O . SER A 1 90 ? -14.149 -32.217 4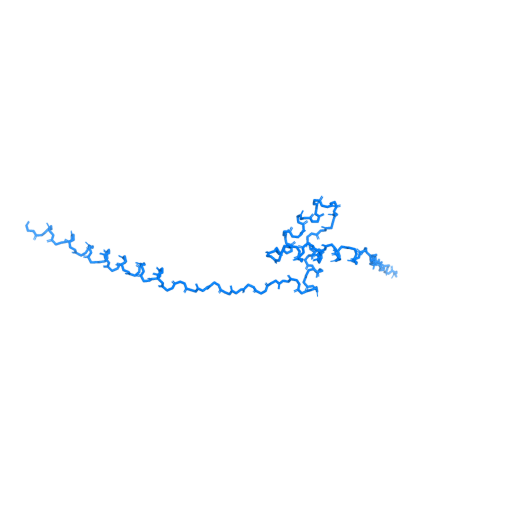4.279 1.00 54.88 90 SER A O 1
ATOM 750 N N . MET A 1 91 ? -15.036 -30.322 45.091 1.00 52.84 91 MET A N 1
ATOM 751 C CA . MET A 1 91 ? -14.806 -30.654 46.510 1.00 52.84 91 MET A CA 1
ATOM 752 C C . MET A 1 91 ? -15.932 -31.510 47.115 1.00 52.84 91 MET A C 1
ATOM 754 O O . MET A 1 91 ? -15.671 -32.319 47.996 1.00 52.84 91 MET A O 1
ATOM 758 N N . SER A 1 92 ? -17.160 -31.417 46.593 1.00 54.31 92 SER A N 1
ATOM 759 C CA . SER A 1 92 ? -18.321 -32.171 47.102 1.00 54.31 92 SER A CA 1
ATOM 760 C C . SER A 1 92 ? -18.350 -33.650 46.681 1.00 54.31 92 SER A C 1
ATOM 762 O O . SER A 1 92 ? -19.119 -34.422 47.248 1.00 54.31 92 SER A O 1
ATOM 764 N N . ALA A 1 93 ? -17.552 -34.060 45.689 1.00 54.62 93 ALA A N 1
ATOM 765 C CA . ALA A 1 93 ? -17.539 -35.435 45.176 1.00 54.62 93 ALA A CA 1
ATOM 766 C C . ALA A 1 93 ? -16.538 -36.362 45.901 1.00 54.62 93 ALA A C 1
ATOM 768 O O . ALA A 1 93 ? -16.536 -37.565 45.652 1.00 54.62 93 ALA A O 1
ATOM 769 N N . GLY A 1 94 ? -15.686 -35.822 46.783 1.00 51.00 94 GLY A N 1
ATOM 770 C CA . GLY A 1 94 ? -14.627 -36.573 47.471 1.00 51.00 94 GLY A CA 1
ATOM 771 C C . GLY A 1 94 ? -14.973 -37.102 48.869 1.00 51.00 94 GLY A C 1
ATOM 772 O O . GLY A 1 94 ? -14.182 -37.854 49.426 1.00 51.00 94 GLY A O 1
ATOM 773 N N . GLU A 1 95 ? -16.124 -36.742 49.446 1.00 51.91 95 GLU A N 1
ATOM 774 C CA . GLU A 1 95 ? -16.443 -37.029 50.861 1.00 51.91 95 GLU A CA 1
ATOM 775 C C . GLU A 1 95 ? -17.311 -38.284 51.099 1.00 51.91 95 GLU A C 1
ATOM 777 O O . GLU A 1 95 ? -17.691 -38.547 52.235 1.00 51.91 95 GLU A O 1
ATOM 782 N N . GLN A 1 96 ? -17.623 -39.096 50.078 1.00 51.03 96 GLN A N 1
ATOM 783 C CA . GLN A 1 96 ? -18.572 -40.223 50.220 1.00 51.03 96 GLN A CA 1
ATOM 784 C C . GLN A 1 96 ? -17.985 -41.646 50.098 1.00 51.03 96 GLN A C 1
ATOM 786 O O . GLN A 1 96 ? -18.746 -42.594 49.941 1.00 51.03 96 GLN A O 1
ATOM 791 N N . LEU A 1 97 ? -16.665 -41.846 50.204 1.00 46.56 97 LEU A N 1
ATOM 792 C CA . LEU A 1 97 ? -16.04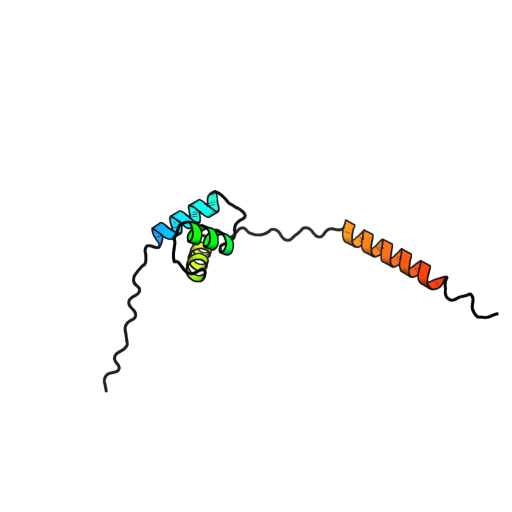6 -43.193 50.154 1.00 46.56 97 LEU A CA 1
ATOM 793 C C . LEU A 1 97 ? -15.218 -43.564 51.397 1.00 46.56 97 LEU A C 1
ATOM 795 O O . LEU A 1 97 ? -14.280 -44.352 51.310 1.00 46.56 97 LEU A O 1
ATOM 799 N N . ALA A 1 98 ? -15.565 -43.018 52.562 1.00 49.38 98 ALA A N 1
ATOM 800 C CA . ALA A 1 98 ? -14.973 -43.422 53.837 1.00 49.38 98 ALA A CA 1
ATOM 801 C C . ALA A 1 98 ? -16.053 -43.568 54.919 1.00 49.38 98 ALA A C 1
ATOM 803 O O . ALA A 1 98 ? -16.150 -42.747 55.829 1.00 49.38 98 ALA A O 1
ATOM 804 N N . ASN A 1 99 ? -16.892 -44.596 54.785 1.00 48.81 99 ASN A N 1
ATOM 805 C CA . ASN A 1 99 ? -17.648 -45.194 55.887 1.00 48.81 99 ASN A CA 1
ATOM 806 C C . ASN A 1 99 ? -17.884 -46.673 55.580 1.00 48.81 99 ASN A C 1
ATOM 808 O O . ASN A 1 99 ? -18.256 -46.956 54.418 1.00 48.81 99 ASN A O 1
#

InterPro domains:
  IPR025948 HTH-like domain [PF13276] (15-70)

pLDDT: mean 76.07, std 14.83, range [46.56, 94.0]

Radius of gyration: 28.78 Å; chains: 1; bounding box: 62×52×71 Å

Secondary structure (DSSP, 8-state):
--------------HHHHHHHHHHHHHH-TT--HHHHHHHHHHTT----HHHHHHHHHHTT----PPPPP--HHHHHHHHHHHHHHHHHTTTTSSSS--